Protein AF-E4XGH2-F1 (afdb_monomer_lite)

Sequence (152 aa):
MKLSAYFFACASAKVMFHTRNPVDCHDSCVLNRVCQFWTFDNRPDPETEQKRHECHHQNYDSYESIHEAEFMQCGSFAEEQGAVHRNCRFEFGDNDFGRKFIQTHTPKECMEIYNLCRECSAYEWKEYDTVTGEVNGESVTEHVPGHCLLFI

Organism: Oikopleura dioica (NCBI:txid34765)

Structure (mmCIF, N/CA/C/O backbone):
data_AF-E4XGH2-F1
#
_entry.id   AF-E4XGH2-F1
#
loop_
_atom_site.group_PDB
_atom_site.id
_atom_site.type_symbol
_atom_site.label_atom_id
_atom_site.label_alt_id
_atom_site.label_comp_id
_atom_site.label_asym_id
_atom_site.label_entity_id
_atom_site.label_seq_id
_atom_site.pdbx_PDB_ins_code
_atom_site.Cartn_x
_atom_site.Cartn_y
_atom_site.Cartn_z
_atom_site.occupancy
_atom_site.B_iso_or_equiv
_atom_site.auth_seq_id
_atom_site.auth_comp_id
_atom_site.auth_asym_id
_atom_site.auth_atom_id
_atom_site.pdbx_PDB_model_num
ATOM 1 N N . MET A 1 1 ? 40.765 -9.768 -9.588 1.00 31.89 1 MET A N 1
ATOM 2 C CA . MET A 1 1 ? 39.322 -9.998 -9.813 1.00 31.89 1 MET A CA 1
ATOM 3 C C . MET A 1 1 ? 38.568 -9.024 -8.926 1.00 31.89 1 MET A C 1
ATOM 5 O O . MET A 1 1 ? 38.678 -9.134 -7.715 1.00 31.89 1 MET A O 1
ATOM 9 N N . LYS A 1 2 ? 37.926 -8.004 -9.507 1.00 28.53 2 LYS A N 1
ATOM 10 C CA . LYS A 1 2 ? 37.072 -7.074 -8.758 1.00 28.53 2 LYS A CA 1
ATOM 11 C C . LYS A 1 2 ? 35.728 -7.772 -8.560 1.00 28.53 2 LYS A C 1
ATOM 13 O O . LYS A 1 2 ? 35.045 -8.026 -9.547 1.00 28.53 2 LYS A O 1
ATOM 18 N N . LEU A 1 3 ? 35.392 -8.138 -7.324 1.00 32.53 3 LEU A N 1
ATOM 19 C CA . LEU A 1 3 ? 34.016 -8.486 -6.983 1.00 32.53 3 LEU A CA 1
ATOM 20 C C . LEU A 1 3 ? 33.201 -7.196 -7.102 1.00 32.53 3 LEU A C 1
ATOM 22 O O . LEU A 1 3 ? 33.270 -6.339 -6.225 1.00 32.53 3 LEU A O 1
ATOM 26 N N . SER A 1 4 ? 32.477 -7.036 -8.209 1.00 31.64 4 SER A N 1
ATOM 27 C CA . SER A 1 4 ? 31.348 -6.112 -8.245 1.00 31.64 4 SER A CA 1
ATOM 28 C C . SER A 1 4 ? 30.321 -6.646 -7.259 1.00 31.64 4 SER A C 1
ATOM 30 O O . SER A 1 4 ? 29.606 -7.602 -7.557 1.00 31.64 4 SER A O 1
ATOM 32 N N . ALA A 1 5 ? 30.287 -6.057 -6.067 1.00 36.97 5 ALA A N 1
ATOM 33 C CA . ALA A 1 5 ? 29.096 -6.083 -5.248 1.00 36.97 5 ALA A CA 1
ATOM 34 C C . ALA A 1 5 ? 28.016 -5.381 -6.075 1.00 36.97 5 ALA A C 1
ATOM 36 O O . ALA A 1 5 ? 28.022 -4.159 -6.212 1.00 36.97 5 ALA A O 1
ATOM 37 N N . TYR A 1 6 ? 27.151 -6.169 -6.713 1.00 35.56 6 TYR A N 1
ATOM 38 C CA . TYR A 1 6 ? 25.850 -5.678 -7.123 1.00 35.56 6 TYR A CA 1
ATOM 39 C C . TYR A 1 6 ? 25.169 -5.251 -5.828 1.00 35.56 6 TYR A C 1
ATOM 41 O O . TYR A 1 6 ? 24.659 -6.086 -5.083 1.00 35.56 6 TYR A O 1
ATOM 49 N N . PHE A 1 7 ? 25.254 -3.960 -5.516 1.00 33.44 7 PHE A N 1
ATOM 50 C CA . PHE A 1 7 ? 24.318 -3.334 -4.607 1.00 33.44 7 PHE A CA 1
ATOM 51 C C . PHE A 1 7 ? 22.957 -3.526 -5.267 1.00 33.44 7 PHE A C 1
ATOM 53 O O . PHE A 1 7 ? 22.590 -2.795 -6.184 1.00 33.44 7 PHE A O 1
ATOM 60 N N . PHE A 1 8 ? 22.251 -4.583 -4.866 1.00 36.16 8 PHE A N 1
ATOM 61 C CA . PHE A 1 8 ? 20.806 -4.579 -4.953 1.00 36.16 8 PHE A CA 1
ATOM 62 C C . PHE A 1 8 ? 20.402 -3.338 -4.174 1.00 36.16 8 PHE A C 1
ATOM 64 O O . PHE A 1 8 ? 20.577 -3.295 -2.957 1.00 36.16 8 PHE A O 1
ATOM 71 N N . ALA A 1 9 ? 19.997 -2.291 -4.892 1.00 39.50 9 ALA A N 1
ATOM 72 C CA . ALA A 1 9 ? 19.289 -1.192 -4.275 1.00 39.50 9 ALA A CA 1
ATOM 73 C C . ALA A 1 9 ? 18.192 -1.836 -3.422 1.00 39.50 9 ALA A C 1
ATOM 75 O O . ALA A 1 9 ? 17.445 -2.697 -3.901 1.00 39.50 9 ALA A O 1
ATOM 76 N N . CYS A 1 10 ? 18.225 -1.554 -2.122 1.00 45.53 10 CYS A N 1
ATOM 77 C CA . CYS A 1 10 ? 17.225 -2.040 -1.196 1.00 45.53 10 CYS A CA 1
ATOM 78 C C . CYS A 1 10 ? 15.914 -1.389 -1.618 1.00 45.53 10 CYS A C 1
ATOM 80 O O . CYS A 1 10 ? 15.648 -0.256 -1.227 1.00 45.53 10 CYS A O 1
ATOM 82 N N . ALA A 1 11 ? 15.134 -2.079 -2.449 1.00 50.59 11 ALA A N 1
ATOM 83 C CA . ALA A 1 11 ? 13.793 -1.654 -2.793 1.00 50.59 11 ALA A CA 1
ATOM 84 C C . ALA A 1 11 ? 13.047 -1.398 -1.480 1.00 50.59 11 ALA A C 1
ATOM 86 O O . ALA A 1 11 ? 12.783 -2.327 -0.710 1.00 50.59 11 ALA A O 1
ATOM 87 N N . SER A 1 12 ? 12.790 -0.127 -1.178 1.00 53.47 12 SER A N 1
ATOM 88 C CA . SER A 1 12 ? 12.136 0.233 0.070 1.00 53.47 12 SER A CA 1
ATOM 89 C C . SER A 1 12 ? 10.673 -0.170 -0.035 1.00 53.47 12 SER A C 1
ATOM 91 O O . SER A 1 12 ? 9.919 0.347 -0.862 1.00 53.47 12 SER A O 1
ATOM 93 N N . ALA A 1 13 ? 10.265 -1.102 0.825 1.00 57.50 13 ALA A N 1
ATOM 94 C CA . ALA A 1 13 ? 8.878 -1.535 0.951 1.00 57.50 13 ALA A CA 1
ATOM 95 C C . ALA A 1 13 ? 7.968 -0.471 1.575 1.00 57.50 13 ALA A C 1
ATOM 97 O O . ALA A 1 13 ? 6.785 -0.743 1.778 1.00 57.50 13 ALA A O 1
ATOM 98 N N . LYS A 1 14 ? 8.515 0.707 1.917 1.00 75.44 14 LYS A N 1
ATOM 99 C CA . LYS A 1 14 ? 7.819 1.780 2.625 1.00 75.44 14 LYS A CA 1
ATOM 100 C C . LYS A 1 14 ? 6.844 2.505 1.711 1.00 75.44 14 LYS A C 1
ATOM 102 O O . LYS A 1 14 ? 7.076 3.649 1.335 1.00 75.44 14 LYS A O 1
ATOM 107 N N . VAL A 1 15 ? 5.748 1.852 1.345 1.00 86.56 15 VAL A N 1
AT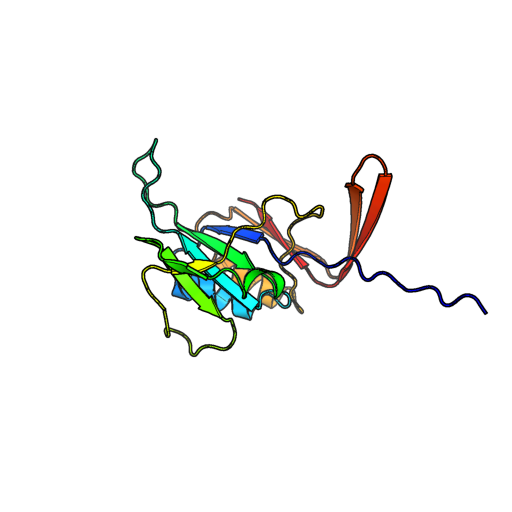OM 108 C CA . VAL A 1 15 ? 4.638 2.462 0.606 1.00 86.56 15 VAL A CA 1
ATOM 109 C C . VAL A 1 15 ? 3.503 2.834 1.556 1.00 86.56 15 VAL A C 1
ATOM 111 O O . VAL A 1 15 ? 3.272 2.152 2.553 1.00 86.56 15 VAL A O 1
ATOM 114 N N . MET A 1 16 ? 2.798 3.917 1.234 1.00 90.31 16 MET A N 1
ATOM 115 C CA . MET A 1 16 ? 1.558 4.302 1.896 1.00 90.31 16 MET A CA 1
ATOM 116 C C . MET A 1 16 ? 0.481 4.543 0.840 1.00 90.31 16 MET A C 1
ATOM 118 O O . MET A 1 16 ? 0.750 5.192 -0.172 1.00 90.31 16 MET A O 1
ATOM 122 N N . PHE A 1 17 ? -0.709 3.993 1.066 1.00 91.75 17 PHE A N 1
ATOM 123 C CA . PHE A 1 17 ? -1.918 4.236 0.274 1.00 91.75 17 PHE A CA 1
ATOM 124 C C . PHE A 1 17 ? -3.161 3.981 1.132 1.00 91.75 17 PHE A C 1
ATOM 126 O O . PHE A 1 17 ? -3.065 3.414 2.217 1.00 91.75 17 PHE A O 1
ATOM 133 N N . HIS A 1 18 ? -4.343 4.380 0.667 1.00 94.56 18 HIS A N 1
ATOM 134 C CA . HIS A 1 18 ? -5.566 4.246 1.459 1.00 94.56 18 HIS A CA 1
ATOM 135 C C . HIS A 1 18 ? -6.273 2.912 1.202 1.00 94.56 18 HIS A C 1
ATOM 137 O O . HIS A 1 18 ? -6.554 2.569 0.056 1.00 94.56 18 HIS A O 1
ATOM 143 N N . THR A 1 19 ? -6.628 2.180 2.259 1.00 96.00 19 THR A N 1
ATOM 144 C CA . THR A 1 19 ? -7.416 0.930 2.191 1.00 96.00 19 THR A CA 1
ATOM 145 C C . THR A 1 19 ? -8.712 1.067 2.980 1.00 96.00 19 THR A C 1
ATOM 147 O O . THR A 1 19 ? -8.858 1.945 3.828 1.00 96.00 19 THR A O 1
ATOM 150 N N . ARG A 1 20 ? -9.713 0.220 2.721 1.00 94.81 20 ARG A N 1
ATOM 151 C CA . ARG A 1 20 ? -11.022 0.382 3.384 1.00 94.81 20 ARG A CA 1
ATOM 152 C C . ARG A 1 20 ? -10.966 0.037 4.873 1.00 94.81 20 ARG A C 1
ATOM 154 O O . ARG A 1 20 ? -11.725 0.603 5.659 1.00 94.81 20 ARG A O 1
ATOM 161 N N . ASN A 1 21 ? -10.121 -0.915 5.254 1.00 95.25 21 ASN A N 1
ATOM 162 C CA . ASN A 1 21 ? -10.094 -1.520 6.583 1.00 95.25 21 ASN A CA 1
ATOM 163 C C . ASN A 1 21 ? -8.728 -2.225 6.816 1.00 95.25 21 ASN A C 1
ATOM 165 O O . ASN A 1 21 ? -7.978 -2.412 5.856 1.00 95.25 21 ASN A O 1
ATOM 169 N N . PRO A 1 22 ? -8.390 -2.651 8.050 1.00 95.50 22 PRO A N 1
ATOM 170 C CA . PRO A 1 22 ? -7.102 -3.297 8.334 1.00 95.50 22 PRO A CA 1
ATOM 171 C C . PRO A 1 22 ? -6.909 -4.662 7.651 1.00 95.50 22 PRO A C 1
ATOM 173 O O . PRO A 1 22 ? -5.772 -5.056 7.426 1.00 95.50 22 PRO A O 1
ATOM 176 N N . VAL A 1 23 ? -7.983 -5.382 7.309 1.00 95.62 23 VAL A N 1
ATOM 177 C CA . VAL A 1 23 ? -7.887 -6.659 6.578 1.00 95.62 23 VAL A CA 1
ATOM 178 C C . VAL A 1 23 ? -7.415 -6.408 5.149 1.00 95.62 23 VAL A C 1
ATOM 180 O O . VAL A 1 23 ? -6.483 -7.054 4.697 1.00 95.62 23 VAL A O 1
ATOM 183 N N . ASP A 1 24 ? -7.966 -5.398 4.476 1.00 96.19 24 ASP A N 1
ATOM 184 C CA . ASP A 1 24 ? -7.502 -4.985 3.146 1.00 96.19 24 ASP A CA 1
ATOM 185 C C . ASP A 1 24 ? -6.033 -4.514 3.174 1.00 96.19 24 ASP A C 1
ATOM 187 O O . ASP A 1 24 ? -5.277 -4.749 2.229 1.00 96.19 24 ASP A O 1
ATOM 191 N N . CYS A 1 25 ? -5.611 -3.870 4.269 1.00 95.69 25 CYS A N 1
ATOM 192 C CA . CYS A 1 25 ? -4.215 -3.481 4.469 1.00 95.69 25 CYS A CA 1
ATOM 193 C C . CYS A 1 25 ? -3.299 -4.706 4.627 1.00 95.69 25 CYS A C 1
ATOM 195 O O . CYS A 1 25 ? -2.276 -4.807 3.956 1.00 95.69 25 CYS A O 1
ATOM 197 N N . HIS A 1 26 ? -3.705 -5.688 5.431 1.00 95.62 26 HIS A N 1
ATOM 198 C CA . HIS A 1 26 ? -3.007 -6.968 5.533 1.00 95.62 26 HIS A CA 1
ATOM 199 C C . HIS A 1 26 ? -2.916 -7.685 4.174 1.00 95.62 26 HIS A C 1
ATOM 201 O O . HIS A 1 26 ? -1.831 -8.068 3.743 1.00 95.62 26 HIS A O 1
ATOM 207 N N . ASP A 1 27 ? -4.038 -7.833 3.470 1.00 95.75 27 ASP A N 1
ATOM 208 C CA . ASP A 1 27 ? -4.108 -8.605 2.225 1.00 95.75 27 ASP A CA 1
ATOM 209 C C . ASP A 1 27 ? -3.245 -7.981 1.123 1.00 95.75 27 ASP A C 1
ATOM 211 O O . ASP A 1 27 ? -2.582 -8.682 0.359 1.00 95.75 27 ASP A O 1
ATOM 215 N N . SER A 1 28 ? -3.186 -6.652 1.073 1.00 95.12 28 SER A N 1
ATOM 216 C CA . SER A 1 28 ? -2.302 -5.951 0.143 1.00 95.12 28 SER A CA 1
ATOM 217 C C . SER A 1 28 ? -0.819 -6.066 0.525 1.00 95.12 28 SER A C 1
ATOM 219 O O . SER A 1 28 ? 0.025 -6.126 -0.372 1.00 95.12 28 SER A O 1
ATOM 221 N N . CYS A 1 29 ? -0.484 -6.177 1.816 1.00 94.00 29 CYS A N 1
ATOM 222 C CA . CYS A 1 29 ? 0.871 -6.496 2.274 1.00 94.00 29 CYS A CA 1
ATOM 223 C C . CYS A 1 29 ? 1.286 -7.917 1.861 1.00 94.00 29 CYS A C 1
ATOM 225 O O . CYS A 1 29 ? 2.392 -8.092 1.362 1.00 94.00 29 CYS A O 1
ATOM 227 N N . VAL A 1 30 ? 0.395 -8.911 1.962 1.00 94.19 30 VAL A N 1
ATOM 228 C CA . VAL A 1 30 ? 0.663 -10.293 1.505 1.00 94.19 30 VAL A CA 1
ATOM 229 C C . VAL A 1 30 ? 1.000 -10.348 0.009 1.00 94.19 30 VAL A C 1
ATOM 231 O O . VAL A 1 30 ? 1.851 -11.131 -0.411 1.00 94.19 30 VAL A O 1
ATOM 234 N N . LEU A 1 31 ? 0.359 -9.501 -0.800 1.00 94.44 31 LEU A N 1
ATOM 235 C CA . LEU A 1 31 ? 0.620 -9.399 -2.239 1.00 94.44 31 LEU A CA 1
ATOM 236 C C . LEU A 1 31 ? 1.896 -8.601 -2.569 1.00 94.44 31 LEU A C 1
ATOM 238 O O . LEU A 1 31 ? 2.449 -8.742 -3.660 1.00 94.44 31 LEU A O 1
ATOM 242 N N . ASN A 1 32 ? 2.380 -7.768 -1.646 1.00 92.38 32 ASN A N 1
ATOM 243 C CA . ASN A 1 32 ? 3.593 -6.978 -1.813 1.00 92.38 32 ASN A CA 1
ATOM 244 C C . ASN A 1 32 ? 4.827 -7.761 -1.339 1.00 92.38 32 ASN A C 1
ATOM 246 O O . ASN A 1 32 ? 5.091 -7.867 -0.146 1.00 92.38 32 ASN A O 1
ATOM 250 N N . ARG A 1 33 ? 5.659 -8.228 -2.270 1.00 89.25 33 ARG A N 1
ATOM 251 C CA . ARG A 1 33 ? 6.808 -9.117 -1.996 1.00 89.25 33 ARG A CA 1
ATOM 252 C C . ARG A 1 33 ? 7.850 -8.571 -1.026 1.00 89.25 33 ARG A C 1
ATOM 254 O O . ARG A 1 33 ? 8.632 -9.343 -0.476 1.00 89.25 33 ARG A O 1
ATOM 261 N N . VAL A 1 34 ? 7.922 -7.253 -0.894 1.00 86.44 34 VAL A N 1
ATOM 262 C CA . VAL A 1 34 ? 8.877 -6.583 -0.007 1.00 86.44 34 VAL A CA 1
ATOM 263 C C . VAL A 1 34 ? 8.249 -6.190 1.331 1.00 86.44 34 VAL A C 1
ATOM 265 O O . VAL A 1 34 ? 8.973 -5.803 2.246 1.00 86.44 34 VAL A O 1
ATOM 268 N N . CYS A 1 35 ? 6.925 -6.312 1.471 1.00 89.75 35 CYS A N 1
ATOM 269 C CA . CYS A 1 35 ? 6.239 -6.063 2.731 1.00 89.75 35 CYS A CA 1
ATOM 270 C C . CYS A 1 35 ? 6.500 -7.202 3.713 1.00 89.75 35 CYS A C 1
ATOM 272 O O . CYS A 1 35 ? 6.338 -8.377 3.392 1.00 89.75 35 CYS A O 1
ATOM 274 N N . GLN A 1 36 ? 6.884 -6.838 4.929 1.00 90.12 36 GLN A N 1
ATOM 275 C CA . GLN A 1 36 ? 6.979 -7.760 6.056 1.00 90.12 36 GLN A CA 1
ATOM 276 C C . GLN A 1 36 ? 6.043 -7.352 7.187 1.00 90.12 36 GLN A C 1
ATOM 278 O O . GL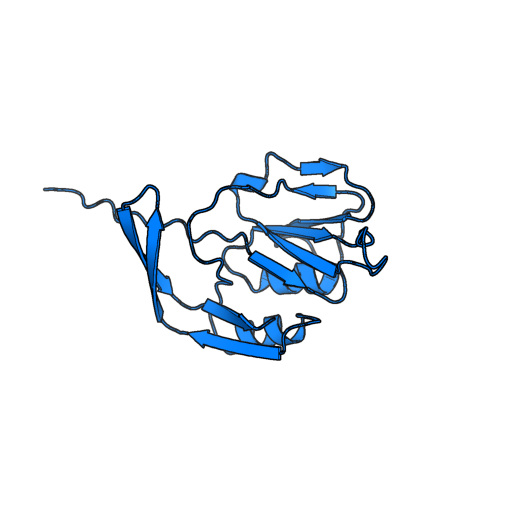N A 1 36 ? 5.468 -8.205 7.864 1.00 90.12 36 GLN A O 1
ATOM 283 N N . PHE A 1 37 ? 5.854 -6.049 7.354 1.00 91.25 37 PHE A N 1
ATOM 284 C CA . PHE A 1 37 ? 5.011 -5.477 8.384 1.00 91.25 37 PHE A CA 1
ATOM 285 C C . PHE A 1 37 ? 4.059 -4.463 7.779 1.00 91.25 37 PHE A C 1
ATOM 287 O O . PHE A 1 37 ? 4.359 -3.843 6.756 1.00 91.25 37 PHE A O 1
ATOM 294 N N . TRP A 1 38 ? 2.910 -4.299 8.417 1.00 93.25 38 TRP A N 1
ATOM 295 C CA . TRP A 1 38 ? 1.919 -3.328 7.998 1.00 93.25 38 TRP A CA 1
ATOM 296 C C . TRP A 1 38 ? 1.353 -2.574 9.196 1.00 93.25 38 TRP A C 1
ATOM 298 O O . TRP A 1 38 ? 1.284 -3.089 10.314 1.00 93.25 38 TRP A O 1
ATOM 308 N N . THR A 1 39 ? 0.942 -1.333 8.951 1.00 94.19 39 THR A N 1
ATOM 309 C CA . THR A 1 39 ? 0.219 -0.491 9.906 1.00 94.19 39 THR A CA 1
ATOM 310 C C . THR A 1 39 ? -0.974 0.153 9.205 1.00 94.19 39 THR A C 1
ATOM 312 O O . THR A 1 39 ? -0.811 0.817 8.187 1.00 94.19 39 THR A O 1
ATOM 315 N N . PHE A 1 40 ? -2.166 -0.005 9.769 1.00 95.62 40 PHE A N 1
ATOM 316 C CA . PHE A 1 40 ? -3.383 0.691 9.377 1.00 95.62 40 PHE A CA 1
ATOM 317 C C . PHE A 1 40 ? -3.660 1.852 10.344 1.00 95.62 40 PHE A C 1
ATOM 319 O O . PHE A 1 40 ? -3.942 1.620 11.523 1.00 95.62 40 PHE A O 1
ATOM 326 N N . ASP A 1 41 ? -3.584 3.092 9.856 1.00 94.81 41 ASP A N 1
ATOM 327 C CA . ASP A 1 41 ? -3.893 4.314 10.607 1.00 94.81 41 ASP A CA 1
ATOM 328 C C . ASP A 1 41 ? -5.338 4.753 10.339 1.00 94.81 41 ASP A C 1
ATOM 330 O O . ASP A 1 41 ? -5.698 5.233 9.259 1.00 94.81 41 ASP A O 1
ATOM 334 N N . ASN A 1 42 ? -6.176 4.604 11.365 1.00 94.88 42 ASN A N 1
ATOM 335 C CA . ASN A 1 42 ? -7.571 5.024 11.354 1.00 94.88 42 ASN A CA 1
ATOM 336 C C . ASN A 1 42 ? -7.834 6.183 12.328 1.00 94.88 42 ASN A C 1
ATOM 338 O O . ASN A 1 42 ? -8.953 6.354 12.846 1.00 94.88 42 ASN A O 1
ATOM 342 N N . ARG A 1 43 ? -6.805 6.980 12.627 1.00 94.44 43 ARG A N 1
ATOM 343 C CA . ARG A 1 43 ? -6.979 8.245 13.341 1.00 94.44 43 ARG A CA 1
ATOM 344 C C . ARG A 1 43 ? -7.829 9.201 12.497 1.00 94.44 43 ARG A C 1
ATOM 346 O O . ARG A 1 43 ? -7.817 9.123 11.266 1.00 94.44 43 ARG A O 1
ATOM 353 N N . PRO A 1 44 ? -8.621 10.072 13.142 1.00 92.88 44 PRO A N 1
ATOM 354 C CA . PRO A 1 44 ? -9.222 11.194 12.444 1.00 92.88 44 PRO A CA 1
ATOM 355 C C . PRO A 1 44 ? -8.118 12.154 11.993 1.00 92.88 44 PRO A C 1
ATOM 357 O O . PRO A 1 44 ? -7.160 12.418 12.721 1.00 92.88 44 PRO A O 1
ATOM 360 N N . ASP A 1 45 ? -8.258 12.666 10.785 1.00 88.62 45 ASP A N 1
ATOM 361 C CA . ASP A 1 45 ? -7.458 13.761 10.287 1.00 88.62 45 ASP A CA 1
ATOM 362 C C . ASP A 1 45 ? -7.791 15.047 11.071 1.00 88.62 45 ASP A C 1
ATOM 364 O O . ASP A 1 45 ? -8.971 15.346 11.271 1.00 88.62 45 ASP A O 1
ATOM 368 N N . PRO A 1 46 ? -6.788 15.794 11.565 1.00 88.19 46 PRO A N 1
ATOM 369 C CA . PRO A 1 46 ? -7.023 16.943 12.434 1.00 88.19 46 PRO A CA 1
ATOM 370 C C . PRO A 1 46 ? -7.693 18.127 11.726 1.00 88.19 46 PRO A C 1
ATOM 372 O O . PRO A 1 46 ? -8.237 18.991 12.410 1.00 88.19 46 PRO A O 1
ATOM 375 N N . GLU A 1 47 ? -7.647 18.193 10.394 1.00 90.38 47 GLU A N 1
ATOM 376 C CA . GLU A 1 47 ? -8.218 19.301 9.623 1.00 90.38 47 GLU A CA 1
ATOM 377 C C . GLU A 1 47 ? -9.628 18.981 9.128 1.00 90.38 47 GLU A C 1
ATOM 379 O O . GLU A 1 47 ? -10.506 19.844 9.134 1.00 90.38 47 GLU A O 1
ATOM 384 N N . THR A 1 48 ? -9.853 17.740 8.697 1.00 91.19 48 THR A N 1
ATOM 385 C CA . THR A 1 48 ? -11.116 17.326 8.065 1.00 91.19 48 THR A CA 1
ATOM 386 C C . THR A 1 48 ? -12.021 16.495 8.971 1.00 91.19 48 THR A C 1
ATOM 388 O O . THR A 1 48 ? -13.166 16.234 8.601 1.00 91.19 48 THR A O 1
ATOM 391 N N . GLU A 1 49 ? -11.512 16.034 10.118 1.00 88.94 49 GLU A N 1
ATOM 392 C CA . GLU A 1 49 ? -12.122 15.036 11.014 1.00 88.94 49 GLU A CA 1
ATOM 393 C C . GLU A 1 49 ? -12.417 13.675 10.350 1.00 88.94 49 GLU A C 1
ATOM 395 O O . GLU A 1 49 ? -12.915 12.746 10.996 1.00 88.94 49 GLU A O 1
ATOM 400 N N . GLN A 1 50 ? -12.083 13.511 9.066 1.00 89.88 50 GLN A N 1
ATOM 401 C CA . GLN A 1 50 ? -12.287 12.268 8.339 1.00 89.88 50 GLN A CA 1
ATOM 402 C C . GLN A 1 50 ? -11.277 11.219 8.780 1.00 89.88 50 GLN A C 1
ATOM 404 O O . GLN A 1 50 ? -10.144 11.512 9.147 1.00 89.88 50 GLN A O 1
ATOM 409 N N . LYS A 1 51 ? -11.687 9.955 8.740 1.00 91.94 51 LYS A N 1
ATOM 410 C CA . LYS A 1 51 ? -10.782 8.839 8.999 1.00 91.94 51 LYS A CA 1
ATOM 411 C C . LYS A 1 51 ? -9.721 8.757 7.902 1.00 91.94 51 LYS A C 1
ATOM 413 O O . LYS A 1 51 ? -10.065 8.822 6.725 1.00 91.94 51 LYS A O 1
ATOM 418 N N . ARG A 1 52 ? -8.459 8.601 8.307 1.00 91.81 52 ARG A N 1
ATOM 419 C CA . ARG A 1 52 ? -7.297 8.581 7.405 1.00 91.81 52 ARG A CA 1
ATOM 420 C C . ARG A 1 52 ? -7.244 7.361 6.498 1.00 91.81 52 ARG A C 1
ATOM 422 O O . ARG A 1 52 ? -6.911 7.493 5.330 1.00 91.81 52 ARG A O 1
ATOM 429 N N . HIS A 1 53 ? -7.616 6.186 7.011 1.00 94.50 53 HIS A N 1
ATOM 430 C CA . HIS A 1 53 ? -7.619 4.941 6.235 1.00 94.50 53 HIS A CA 1
ATOM 431 C C . HIS A 1 53 ? -6.253 4.590 5.609 1.00 94.50 53 HIS A C 1
ATOM 433 O O . HIS A 1 53 ? -6.192 3.853 4.623 1.00 94.50 53 HIS A O 1
ATOM 439 N N . GLU A 1 54 ? -5.151 5.097 6.164 1.00 94.25 54 GLU A N 1
ATOM 440 C CA . GLU A 1 54 ? -3.815 4.895 5.601 1.00 94.25 54 GLU A CA 1
ATOM 441 C C . GLU A 1 54 ? -3.325 3.481 5.911 1.00 94.25 54 GLU A C 1
ATOM 443 O O . GLU A 1 54 ? -3.335 3.039 7.058 1.00 94.25 54 GLU A O 1
ATOM 448 N N . CYS A 1 55 ? -2.865 2.777 4.886 1.00 93.94 55 CYS A N 1
ATOM 449 C CA . CYS A 1 55 ? -2.144 1.523 4.991 1.00 93.94 55 CYS A CA 1
ATOM 450 C C . CYS A 1 55 ? -0.676 1.772 4.676 1.00 93.94 55 CYS A C 1
ATOM 452 O O . CYS A 1 55 ? -0.333 2.219 3.582 1.00 93.94 55 CYS A O 1
ATOM 454 N N . HIS A 1 56 ? 0.182 1.470 5.639 1.00 92.50 56 HIS A N 1
ATOM 455 C CA . HIS A 1 56 ? 1.625 1.610 5.542 1.00 92.50 56 HIS A CA 1
ATOM 456 C C . HIS A 1 56 ? 2.237 0.219 5.463 1.00 92.50 56 HIS A C 1
ATOM 458 O O . HIS A 1 56 ? 2.080 -0.562 6.397 1.00 92.50 56 HIS A O 1
ATOM 464 N N . HIS A 1 57 ? 2.936 -0.091 4.376 1.00 91.38 57 HIS A N 1
ATOM 465 C CA . HIS A 1 57 ? 3.767 -1.292 4.269 1.00 91.38 57 HIS A CA 1
ATOM 466 C C . HIS A 1 57 ? 5.188 -0.972 4.719 1.00 91.38 57 HIS A C 1
ATOM 468 O O . HIS A 1 57 ? 5.686 0.124 4.473 1.00 91.38 57 HIS A O 1
ATOM 474 N N . GLN A 1 58 ? 5.846 -1.921 5.372 1.00 87.50 58 GLN A N 1
ATOM 475 C CA . GLN A 1 58 ? 7.172 -1.765 5.966 1.00 87.50 58 GLN A CA 1
ATOM 476 C C . GLN A 1 58 ? 8.013 -3.030 5.736 1.00 87.50 58 GLN A C 1
ATOM 478 O O . GLN A 1 58 ? 7.482 -4.136 5.607 1.00 87.50 58 GLN A O 1
ATOM 483 N N . ASN A 1 59 ? 9.335 -2.861 5.676 1.00 81.62 59 ASN A N 1
ATOM 484 C CA . ASN A 1 59 ? 10.315 -3.942 5.545 1.00 81.62 59 ASN A CA 1
ATOM 485 C C . ASN A 1 59 ? 10.912 -4.328 6.916 1.00 81.62 59 ASN A C 1
ATOM 487 O O . ASN A 1 59 ? 10.504 -3.810 7.955 1.00 81.62 59 ASN A O 1
ATOM 491 N N . TYR A 1 60 ? 11.903 -5.225 6.903 1.00 74.31 60 TYR A N 1
ATOM 492 C CA . TYR A 1 60 ? 12.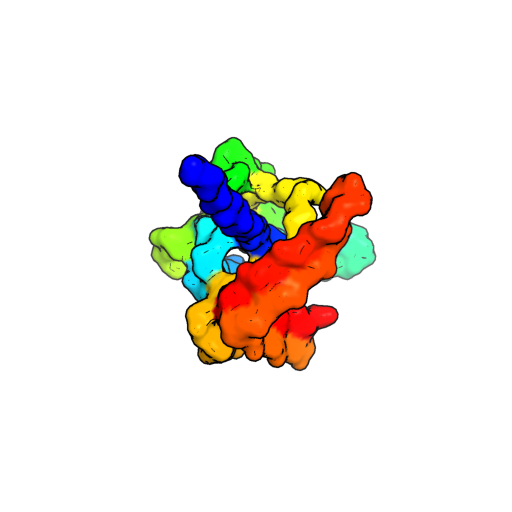547 -5.787 8.098 1.00 74.31 60 TYR A CA 1
ATOM 493 C C . TYR A 1 60 ? 13.052 -4.746 9.098 1.00 74.31 60 TYR A C 1
ATOM 495 O O . TYR A 1 60 ? 12.952 -4.954 10.306 1.00 74.31 60 TYR A O 1
ATOM 503 N N . ASP A 1 61 ? 13.558 -3.618 8.599 1.00 71.56 61 ASP A N 1
ATOM 504 C CA . ASP A 1 61 ? 14.184 -2.579 9.421 1.00 71.56 61 ASP A CA 1
ATOM 505 C C . ASP A 1 61 ? 13.201 -1.946 10.421 1.00 71.56 61 ASP A C 1
ATOM 507 O O . ASP A 1 61 ? 13.616 -1.317 11.390 1.00 71.56 61 ASP A O 1
ATOM 511 N N . SER A 1 62 ? 11.895 -2.138 10.217 1.00 70.25 62 SER A N 1
ATOM 512 C CA . SER A 1 62 ? 10.841 -1.661 11.110 1.00 70.25 62 SER A CA 1
ATOM 513 C C . SER A 1 62 ? 10.529 -2.605 12.282 1.00 70.25 62 SER A C 1
ATOM 515 O O . SER A 1 62 ? 9.780 -2.210 13.168 1.00 70.25 62 SER A O 1
ATOM 517 N N . TYR A 1 63 ? 11.063 -3.834 12.337 1.00 66.94 63 TYR A N 1
ATOM 518 C CA . TYR A 1 63 ? 10.694 -4.807 13.384 1.00 66.94 63 TYR A CA 1
ATOM 519 C C . TYR A 1 63 ? 11.028 -4.334 14.808 1.00 66.94 63 TYR A C 1
ATOM 521 O O . TYR A 1 63 ? 10.251 -4.553 15.737 1.00 66.94 63 TYR A O 1
ATOM 529 N N . GLU A 1 64 ? 12.176 -3.678 14.996 1.00 69.69 64 GLU A N 1
ATOM 530 C CA . GLU A 1 64 ? 12.653 -3.268 16.326 1.00 69.69 64 GLU A CA 1
ATOM 531 C C . GLU A 1 64 ? 11.884 -2.070 16.913 1.00 69.69 64 GLU A C 1
ATOM 533 O O . GLU A 1 64 ? 12.140 -1.664 18.046 1.00 69.69 64 GLU A O 1
ATOM 538 N N . SER A 1 65 ? 10.918 -1.520 16.174 1.00 79.38 65 SER A N 1
ATOM 539 C CA . SER A 1 65 ? 10.280 -0.241 16.478 1.00 79.38 65 SER A CA 1
ATOM 540 C C . SER A 1 65 ? 8.752 -0.316 16.533 1.00 79.38 65 SER A C 1
ATOM 542 O O . SER A 1 65 ? 8.038 0.592 16.103 1.00 79.38 65 SER A O 1
ATOM 544 N N . ILE A 1 66 ? 8.214 -1.405 17.090 1.00 87.06 66 ILE A N 1
ATOM 545 C CA . ILE A 1 66 ? 6.787 -1.465 17.416 1.00 87.06 66 ILE A CA 1
ATOM 546 C C . ILE A 1 66 ? 6.463 -0.535 18.597 1.00 87.06 66 ILE A C 1
ATOM 548 O O . ILE A 1 66 ? 7.109 -0.560 19.646 1.00 87.06 66 ILE A O 1
ATOM 552 N N . HIS A 1 67 ? 5.430 0.284 18.432 1.00 90.19 67 HIS A N 1
ATOM 553 C CA . HIS A 1 67 ? 4.972 1.260 19.413 1.00 90.19 67 HIS A CA 1
ATOM 554 C C . HIS A 1 67 ? 3.482 1.095 19.695 1.00 90.19 67 HIS A C 1
ATOM 556 O O . HIS A 1 67 ? 2.706 0.773 18.795 1.00 90.19 67 HIS A O 1
ATOM 562 N N . GLU A 1 68 ? 3.073 1.408 20.924 1.00 91.88 68 GLU A N 1
ATOM 563 C CA . GLU A 1 68 ? 1.662 1.586 21.259 1.00 91.88 68 GLU A CA 1
ATOM 564 C C . GLU A 1 68 ? 1.125 2.866 20.595 1.00 91.88 68 GLU A C 1
ATOM 566 O O . GLU A 1 68 ? 1.748 3.930 20.664 1.00 91.88 68 GLU A O 1
ATOM 571 N N . ALA A 1 69 ? -0.011 2.762 19.906 1.00 90.88 69 ALA A N 1
ATOM 572 C CA . ALA A 1 69 ? -0.610 3.870 19.166 1.00 90.88 69 ALA A CA 1
ATOM 573 C C . ALA A 1 69 ? -2.126 3.703 19.028 1.00 90.88 69 ALA A C 1
ATOM 575 O O . ALA A 1 69 ? -2.599 2.838 18.294 1.00 90.88 69 ALA A O 1
ATOM 576 N N . GLU A 1 70 ? -2.900 4.555 19.700 1.00 92.62 70 GLU A N 1
ATOM 577 C CA . GLU A 1 70 ? -4.362 4.525 19.614 1.00 92.62 70 GLU A CA 1
ATOM 578 C C . GLU A 1 70 ? -4.872 4.738 18.182 1.00 92.62 70 GLU A C 1
ATOM 580 O O . GLU A 1 70 ? -4.308 5.505 17.398 1.00 92.62 70 GLU A O 1
ATOM 585 N N . PHE A 1 71 ? -5.987 4.070 17.863 1.00 91.81 71 PHE A N 1
ATOM 586 C CA . PHE A 1 71 ? -6.636 4.074 16.542 1.00 91.81 71 PHE A CA 1
ATOM 587 C C . PHE A 1 71 ? -5.790 3.502 15.400 1.00 91.81 71 PHE A C 1
ATOM 589 O O . PHE A 1 71 ? -6.184 3.620 14.237 1.00 91.81 71 PHE A O 1
ATOM 596 N N . MET A 1 72 ? -4.673 2.857 15.726 1.00 94.94 72 MET A N 1
ATOM 597 C CA . MET A 1 72 ? -3.863 2.119 14.772 1.00 94.94 72 MET A CA 1
ATOM 598 C C . MET A 1 72 ? -3.946 0.622 15.017 1.00 94.94 72 MET A C 1
ATOM 600 O O . MET A 1 72 ? -4.224 0.147 16.124 1.00 94.94 72 MET A O 1
ATOM 604 N N . GLN A 1 73 ? -3.733 -0.124 13.947 1.00 95.50 73 GLN A N 1
ATOM 605 C CA . GLN A 1 73 ? -3.674 -1.574 13.955 1.00 95.50 73 GLN A CA 1
ATOM 606 C C . GLN A 1 73 ? -2.461 -1.996 13.146 1.00 95.50 73 GLN A C 1
ATOM 608 O O . GLN A 1 73 ? -2.166 -1.378 12.129 1.00 95.50 73 GLN A O 1
ATOM 613 N N . CYS A 1 74 ? -1.758 -3.025 13.582 1.00 93.38 74 CYS A N 1
ATOM 614 C CA . CYS A 1 74 ? -0.540 -3.460 12.921 1.00 93.38 74 CYS A CA 1
ATOM 615 C C . CYS A 1 74 ? -0.431 -4.981 12.947 1.00 93.38 74 CYS A C 1
ATOM 617 O O . CYS A 1 74 ? -1.129 -5.656 13.709 1.00 93.38 74 CYS A O 1
ATOM 619 N N . GLY A 1 75 ? 0.446 -5.508 12.105 1.00 92.75 75 GLY A N 1
ATOM 620 C CA . GLY A 1 75 ? 0.711 -6.934 12.031 1.00 92.75 75 GLY A CA 1
ATOM 621 C C . GLY A 1 75 ? 1.853 -7.245 11.081 1.00 92.75 75 GLY A C 1
ATOM 622 O O . GLY A 1 75 ? 2.508 -6.347 10.541 1.00 92.75 75 GLY A O 1
ATOM 623 N N . SER A 1 76 ? 2.083 -8.535 10.869 1.00 91.69 76 SER A N 1
ATOM 624 C CA . SER A 1 76 ? 3.023 -9.017 9.856 1.00 91.69 76 SER A CA 1
ATOM 625 C C . SER A 1 76 ? 2.295 -9.709 8.709 1.00 91.69 76 SER A C 1
ATOM 627 O O . SER A 1 76 ? 1.156 -10.145 8.859 1.00 91.69 76 SER A O 1
ATOM 629 N N . PHE A 1 77 ? 2.963 -9.845 7.565 1.00 89.94 77 PHE A N 1
ATOM 630 C CA . PHE A 1 77 ? 2.438 -10.595 6.415 1.00 89.94 77 PHE A CA 1
ATOM 631 C C . PHE A 1 77 ? 2.233 -12.097 6.699 1.00 89.94 77 PHE A C 1
ATOM 633 O O . PHE A 1 77 ? 1.568 -12.786 5.930 1.00 89.94 77 PHE A O 1
ATOM 640 N N . ALA A 1 78 ? 2.874 -12.626 7.748 1.00 90.00 78 ALA A N 1
ATOM 641 C CA . ALA A 1 78 ? 2.878 -14.050 8.075 1.00 90.00 78 ALA A CA 1
ATOM 642 C C . ALA A 1 78 ? 1.722 -14.460 9.000 1.00 90.00 78 ALA A C 1
ATOM 644 O O . ALA A 1 78 ? 1.572 -15.644 9.306 1.00 90.00 78 ALA A O 1
ATOM 645 N N . GLU A 1 79 ? 0.948 -13.495 9.493 1.00 87.31 79 GLU A N 1
ATOM 646 C CA . GLU A 1 79 ? -0.173 -13.760 10.385 1.00 87.31 79 GLU A CA 1
ATOM 647 C C . GLU A 1 79 ? -1.379 -14.307 9.615 1.00 87.31 79 GLU A C 1
ATOM 649 O O . GLU A 1 79 ? -1.532 -14.106 8.411 1.00 87.31 79 GLU A O 1
ATOM 654 N N . GLU A 1 80 ? -2.248 -15.045 10.309 1.00 84.25 80 GLU A N 1
ATOM 655 C CA . GLU A 1 80 ? -3.510 -15.473 9.711 1.00 84.25 80 GLU A CA 1
ATOM 656 C C . GLU A 1 80 ? -4.381 -14.254 9.393 1.00 84.25 80 GLU A C 1
ATOM 658 O O . GLU A 1 80 ? -4.437 -13.287 10.157 1.00 84.25 80 GLU A O 1
ATOM 663 N N . GLN A 1 81 ? -5.117 -14.315 8.283 1.00 73.62 81 GLN A N 1
ATOM 664 C CA . GLN A 1 81 ? -6.011 -13.234 7.887 1.00 73.62 81 GLN A CA 1
ATOM 665 C C . GLN A 1 81 ? -7.008 -12.920 9.017 1.00 73.62 81 GLN A C 1
ATOM 667 O O . GLN A 1 81 ? -7.763 -13.782 9.469 1.00 73.62 81 GLN A O 1
ATOM 672 N N . GLY A 1 82 ? -7.016 -11.668 9.478 1.00 68.75 82 GLY A N 1
ATOM 673 C CA . GLY A 1 82 ? -7.874 -11.220 10.578 1.00 68.75 82 GLY A CA 1
ATOM 674 C C . GLY A 1 82 ? -7.257 -11.336 11.977 1.00 68.75 82 GLY A C 1
ATOM 675 O O . GLY A 1 82 ? -7.859 -10.835 12.932 1.00 68.75 82 GLY A O 1
ATOM 676 N N . ALA A 1 83 ? -6.053 -11.899 12.117 1.00 74.75 83 ALA A N 1
ATOM 677 C CA . ALA A 1 83 ? -5.228 -11.714 13.305 1.00 74.75 83 ALA A CA 1
ATOM 678 C C . ALA A 1 83 ? -4.718 -10.266 13.316 1.00 74.75 83 ALA A C 1
ATOM 680 O O . ALA A 1 83 ? -3.690 -9.935 12.741 1.00 74.75 83 ALA A O 1
ATOM 681 N N . VAL A 1 84 ? -5.512 -9.369 13.903 1.00 74.69 84 VAL A N 1
ATOM 682 C CA . VAL A 1 84 ? -5.211 -7.937 13.928 1.00 74.69 84 VAL A CA 1
ATOM 683 C C . VAL A 1 84 ? -4.877 -7.499 15.344 1.00 74.69 84 VAL A C 1
ATOM 685 O O . VAL A 1 84 ? -5.747 -7.508 16.223 1.00 74.69 84 VAL A O 1
ATOM 688 N N . HIS A 1 85 ? -3.646 -7.029 15.546 1.00 85.69 85 HIS A N 1
ATOM 689 C CA . HIS A 1 85 ? -3.252 -6.384 16.794 1.00 85.69 85 HIS A CA 1
ATOM 690 C C . HIS A 1 85 ? -3.756 -4.946 16.807 1.00 85.69 85 HIS A C 1
ATOM 692 O O . HIS A 1 85 ? -3.659 -4.212 15.822 1.00 85.69 85 HIS A O 1
ATOM 698 N N . ARG A 1 86 ? -4.362 -4.548 17.926 1.00 89.81 86 ARG A N 1
ATOM 699 C CA . ARG A 1 86 ? -4.917 -3.204 18.109 1.00 89.81 86 ARG A CA 1
ATOM 700 C C . ARG A 1 86 ? -3.955 -2.335 18.896 1.00 89.81 86 ARG A C 1
ATOM 702 O O . ARG A 1 86 ? -3.207 -2.833 19.728 1.00 89.81 86 ARG A O 1
ATOM 709 N N . ASN A 1 87 ? -4.087 -1.033 18.685 1.00 93.06 87 ASN A N 1
ATOM 710 C CA . ASN A 1 87 ? -3.329 0.009 19.357 1.00 93.06 87 ASN A CA 1
ATOM 711 C C . ASN A 1 87 ? -1.819 -0.124 19.145 1.00 93.06 87 ASN A C 1
ATOM 713 O O . ASN A 1 87 ? -1.042 0.065 20.077 1.00 93.06 87 ASN A O 1
ATOM 717 N N . CYS A 1 88 ? -1.402 -0.470 17.929 1.00 92.88 88 CYS A N 1
ATOM 718 C CA . CYS A 1 88 ? 0.004 -0.643 17.604 1.00 92.88 88 CYS A CA 1
ATOM 719 C C . CYS A 1 88 ? 0.351 -0.069 16.233 1.00 92.88 88 CYS A C 1
ATOM 721 O O . CYS A 1 88 ? -0.506 0.044 15.353 1.00 92.88 88 CYS A O 1
ATOM 723 N N . ARG A 1 89 ? 1.625 0.282 16.069 1.00 91.81 89 ARG A N 1
ATOM 724 C CA . ARG A 1 89 ? 2.235 0.690 14.802 1.00 91.81 89 ARG A CA 1
ATOM 725 C C . ARG A 1 89 ? 3.708 0.330 14.789 1.00 91.81 89 ARG A C 1
ATOM 727 O O . ARG A 1 89 ? 4.327 0.310 15.850 1.00 91.81 89 ARG A O 1
ATOM 734 N N . PHE A 1 90 ? 4.279 0.167 13.608 1.00 89.00 90 PHE A N 1
ATOM 735 C CA . PHE A 1 90 ? 5.732 0.218 13.454 1.00 89.00 90 PHE A CA 1
ATOM 736 C C . PHE A 1 90 ? 6.193 1.651 13.155 1.00 89.00 90 PHE A C 1
ATOM 738 O O . PHE A 1 90 ? 5.396 2.513 12.761 1.00 89.00 90 PHE A O 1
ATOM 745 N N . GLU A 1 91 ? 7.475 1.938 13.363 1.00 82.75 91 GLU A N 1
ATOM 746 C CA . GLU A 1 91 ? 8.044 3.243 13.037 1.00 82.75 91 GLU A CA 1
ATOM 747 C C . GLU A 1 91 ? 8.029 3.502 11.527 1.00 82.75 91 GLU A C 1
ATOM 749 O O . GLU A 1 91 ? 8.436 2.673 10.706 1.00 82.75 91 GLU A O 1
ATOM 754 N N . PHE A 1 92 ? 7.556 4.692 11.159 1.00 73.44 92 PHE A N 1
ATOM 755 C CA . PHE A 1 92 ? 7.663 5.202 9.803 1.00 73.44 92 PHE A CA 1
ATOM 756 C C . PHE A 1 92 ? 9.072 5.775 9.661 1.00 73.44 92 PHE A C 1
ATOM 758 O O . PHE A 1 92 ? 9.381 6.799 10.257 1.00 73.44 92 PHE A O 1
ATOM 765 N N . GLY A 1 93 ? 9.959 5.094 8.938 1.00 61.16 93 GLY A N 1
ATOM 766 C CA . GLY A 1 93 ? 11.287 5.649 8.688 1.00 61.16 93 GLY A CA 1
ATOM 767 C C . GLY A 1 93 ? 11.181 6.901 7.814 1.00 61.16 93 GLY A C 1
ATOM 768 O O . GLY A 1 93 ? 10.681 6.813 6.694 1.00 61.16 93 GLY A O 1
ATOM 769 N N . ASP A 1 94 ? 11.676 8.036 8.307 1.00 53.72 94 ASP A N 1
ATOM 770 C CA . ASP A 1 94 ? 11.537 9.345 7.650 1.00 53.72 94 ASP A CA 1
ATOM 771 C C . ASP A 1 94 ? 12.391 9.521 6.375 1.00 53.72 94 ASP A C 1
ATOM 773 O O . ASP A 1 94 ? 12.193 10.4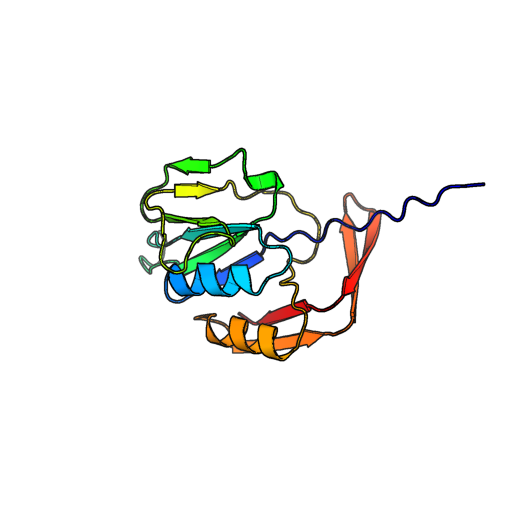82 5.639 1.00 53.72 94 ASP A O 1
ATOM 777 N N . ASN A 1 95 ? 13.331 8.613 6.075 1.00 47.78 95 ASN A N 1
ATOM 778 C CA . ASN A 1 95 ? 14.442 8.904 5.155 1.00 47.78 95 ASN A CA 1
ATOM 779 C C . ASN A 1 95 ? 14.803 7.782 4.169 1.00 47.78 95 ASN A C 1
ATOM 781 O O . ASN A 1 95 ? 15.986 7.554 3.905 1.00 47.78 95 ASN A O 1
ATOM 785 N N . ASP A 1 96 ? 13.824 7.098 3.580 1.00 49.16 96 ASP A N 1
ATOM 786 C CA . ASP A 1 96 ? 14.156 6.176 2.490 1.00 49.16 96 ASP A CA 1
ATOM 787 C C . ASP A 1 96 ? 14.164 6.910 1.152 1.00 49.16 96 ASP A C 1
ATOM 789 O O . ASP A 1 96 ? 13.134 7.320 0.614 1.00 49.16 96 ASP A O 1
ATOM 793 N N . PHE A 1 97 ? 15.371 7.068 0.620 1.00 42.47 97 PHE A N 1
ATOM 794 C CA . PHE A 1 97 ? 15.605 7.469 -0.754 1.00 42.47 97 PHE A CA 1
ATOM 795 C C . PHE A 1 97 ? 15.221 6.320 -1.695 1.00 42.47 97 PHE A C 1
ATOM 797 O O . PHE A 1 97 ? 15.768 5.225 -1.602 1.00 42.47 97 PHE A O 1
ATOM 804 N N . GLY A 1 98 ? 14.289 6.581 -2.607 1.00 50.19 98 GLY A N 1
ATOM 805 C CA . GLY A 1 98 ? 13.801 5.615 -3.591 1.00 50.19 98 GLY A CA 1
ATOM 806 C C . GLY A 1 98 ? 12.328 5.861 -3.898 1.00 50.19 98 GLY A C 1
ATOM 807 O O . GLY A 1 98 ? 11.583 6.382 -3.066 1.00 50.19 98 GLY A O 1
ATOM 808 N N . ARG A 1 99 ? 11.877 5.524 -5.109 1.00 52.66 99 ARG A N 1
ATOM 809 C CA . ARG A 1 99 ? 10.431 5.495 -5.363 1.00 52.66 99 ARG A CA 1
ATOM 810 C C . ARG A 1 99 ? 9.840 4.342 -4.548 1.00 52.66 99 ARG A C 1
ATOM 812 O O . ARG A 1 99 ? 10.364 3.235 -4.541 1.00 52.66 99 ARG A O 1
ATOM 819 N N . LYS A 1 100 ? 8.741 4.624 -3.858 1.00 68.81 100 LYS A N 1
ATOM 820 C CA . LYS A 1 100 ? 7.999 3.651 -3.058 1.00 68.81 100 LYS A CA 1
ATOM 821 C C . LYS A 1 100 ? 7.233 2.748 -4.018 1.00 68.81 100 LYS A C 1
ATOM 823 O O . LYS A 1 100 ? 6.281 3.205 -4.649 1.00 68.81 100 LYS A O 1
ATOM 828 N N . PHE A 1 101 ? 7.677 1.506 -4.180 1.00 74.25 101 PHE A N 1
ATOM 829 C CA . PHE A 1 101 ? 7.046 0.550 -5.087 1.00 74.25 101 PHE A CA 1
ATOM 830 C C . PHE A 1 101 ? 6.373 -0.576 -4.324 1.00 74.25 101 PHE A C 1
ATOM 832 O O . PHE A 1 101 ? 6.861 -1.046 -3.298 1.00 74.25 101 PHE A O 1
ATOM 839 N N . ILE A 1 102 ? 5.274 -1.054 -4.891 1.00 88.69 102 ILE A N 1
ATOM 840 C CA . ILE A 1 102 ? 4.639 -2.298 -4.484 1.00 88.69 102 ILE A CA 1
ATOM 841 C C . ILE A 1 102 ? 5.165 -3.383 -5.420 1.00 88.69 102 ILE A C 1
ATOM 843 O O . ILE A 1 102 ? 4.811 -3.399 -6.599 1.00 88.69 102 ILE A O 1
ATOM 847 N N . GLN A 1 103 ? 6.037 -4.267 -4.935 1.00 90.62 103 GLN A N 1
ATOM 848 C CA . GLN A 1 103 ? 6.593 -5.334 -5.770 1.00 90.62 103 GLN A CA 1
ATOM 849 C C . GLN A 1 103 ? 5.615 -6.504 -5.858 1.00 90.62 103 GLN A C 1
ATOM 851 O O . GLN A 1 103 ? 5.234 -7.076 -4.843 1.00 90.62 103 GLN A O 1
ATOM 856 N N . THR A 1 104 ? 5.242 -6.883 -7.078 1.00 91.81 104 THR A N 1
ATOM 857 C CA . THR A 1 104 ? 4.281 -7.955 -7.381 1.00 91.81 104 THR A CA 1
ATOM 858 C C . THR A 1 104 ? 4.853 -8.864 -8.464 1.00 91.81 104 THR A C 1
ATOM 860 O O . THR A 1 104 ? 5.531 -8.413 -9.385 1.00 91.81 104 THR A O 1
ATOM 863 N N . HIS A 1 105 ? 4.592 -10.164 -8.386 1.00 89.88 105 HIS A N 1
ATOM 864 C CA . HIS A 1 105 ? 5.019 -11.120 -9.407 1.00 89.88 105 HIS A CA 1
ATOM 865 C C . HIS A 1 105 ? 4.253 -10.949 -10.715 1.00 89.88 105 HIS A C 1
ATOM 867 O O . HIS A 1 105 ? 4.796 -11.239 -11.780 1.00 89.88 105 HIS A O 1
ATOM 873 N N . THR A 1 106 ? 2.984 -10.541 -10.645 1.00 94.75 106 THR A N 1
ATOM 874 C CA . THR A 1 106 ? 2.098 -10.556 -11.812 1.00 94.75 106 THR A CA 1
ATOM 875 C C . THR A 1 106 ? 1.226 -9.302 -11.918 1.00 94.75 106 THR A C 1
ATOM 877 O O . THR A 1 106 ? 0.877 -8.702 -10.899 1.00 94.75 106 THR A O 1
ATOM 880 N N . PRO A 1 107 ? 0.760 -8.954 -13.137 1.00 95.81 107 PRO A N 1
ATOM 881 C CA . PRO A 1 107 ? -0.230 -7.892 -13.314 1.00 95.81 107 PRO A CA 1
ATOM 882 C C . PRO A 1 107 ? -1.529 -8.148 -12.545 1.00 95.81 107 PRO A C 1
ATOM 884 O O . PRO A 1 107 ? -2.219 -7.206 -12.156 1.00 95.81 107 PRO A O 1
ATOM 887 N N . LYS A 1 108 ? -1.872 -9.425 -12.329 1.00 97.75 108 LYS A N 1
ATOM 888 C CA . LYS A 1 108 ? -3.067 -9.825 -11.587 1.00 97.75 108 LYS A CA 1
ATOM 889 C C . LYS A 1 108 ? -2.971 -9.415 -10.116 1.00 97.75 108 LYS A C 1
ATOM 891 O O . LYS A 1 108 ? -3.921 -8.840 -9.607 1.00 97.75 108 LYS A O 1
ATOM 896 N N . GLU A 1 109 ? -1.834 -9.653 -9.468 1.00 96.69 109 GLU A N 1
ATOM 897 C CA . GLU A 1 109 ? -1.605 -9.227 -8.079 1.00 96.69 109 GLU A CA 1
ATOM 898 C C . GLU A 1 109 ? -1.673 -7.696 -7.951 1.00 96.69 109 GLU A C 1
ATOM 900 O O . GLU A 1 109 ? -2.296 -7.178 -7.032 1.00 96.69 109 GLU A O 1
ATOM 905 N N . CYS A 1 110 ? -1.120 -6.951 -8.914 1.00 95.75 110 CYS A N 1
ATOM 906 C CA . CYS A 1 110 ? -1.243 -5.489 -8.931 1.00 95.75 110 CYS A CA 1
ATOM 907 C C . CYS A 1 110 ? -2.702 -5.015 -9.045 1.00 95.75 110 CYS A C 1
ATOM 909 O O . CYS A 1 110 ? -3.122 -4.112 -8.322 1.00 95.75 110 CYS A O 1
ATOM 911 N N . MET A 1 111 ? -3.504 -5.662 -9.896 1.00 97.50 111 MET A N 1
ATOM 912 C CA . MET A 1 111 ? -4.943 -5.401 -9.986 1.00 97.50 111 MET A CA 1
ATOM 913 C C . MET A 1 111 ? -5.676 -5.737 -8.676 1.00 97.50 111 MET A C 1
ATOM 915 O O . MET A 1 111 ? -6.592 -5.020 -8.280 1.00 97.50 111 MET A O 1
ATOM 919 N N . GLU A 1 112 ? -5.298 -6.819 -7.993 1.00 98.00 112 GLU A N 1
ATOM 920 C CA . GLU A 1 112 ? -5.873 -7.183 -6.692 1.00 98.00 112 GLU A CA 1
ATOM 921 C C . GLU A 1 112 ? -5.577 -6.115 -5.636 1.00 98.00 112 GLU A C 1
ATOM 923 O O . GLU A 1 112 ? -6.500 -5.673 -4.956 1.00 98.00 112 GLU A O 1
ATOM 928 N N . ILE A 1 113 ? -4.343 -5.610 -5.573 1.00 95.81 113 ILE A N 1
ATOM 929 C CA . ILE A 1 113 ? -3.974 -4.497 -4.686 1.00 95.81 113 ILE A CA 1
ATOM 930 C C . ILE A 1 113 ? -4.763 -3.229 -5.030 1.00 95.81 113 ILE A C 1
ATOM 932 O O . ILE A 1 113 ? -5.284 -2.568 -4.132 1.00 95.81 113 ILE A O 1
ATOM 936 N N . TYR A 1 114 ? -4.917 -2.908 -6.317 1.00 96.25 114 TYR A N 1
ATOM 937 C CA . TYR A 1 114 ? -5.756 -1.793 -6.755 1.00 96.25 114 TYR A CA 1
ATOM 938 C C . TYR A 1 114 ? -7.201 -1.919 -6.246 1.00 96.25 114 TYR A C 1
ATOM 940 O O . TYR A 1 114 ? -7.752 -0.949 -5.735 1.00 96.25 114 TYR A O 1
ATOM 948 N N . ASN A 1 115 ? -7.791 -3.117 -6.290 1.00 97.38 115 ASN A N 1
ATOM 949 C CA . ASN A 1 115 ? -9.151 -3.358 -5.791 1.00 97.38 115 ASN A CA 1
ATOM 950 C C . ASN A 1 115 ? -9.288 -3.226 -4.259 1.00 97.38 115 ASN A C 1
ATOM 952 O O . ASN A 1 115 ? -10.404 -3.068 -3.753 1.00 97.38 115 ASN A O 1
ATOM 956 N N . LEU A 1 116 ? -8.178 -3.323 -3.520 1.00 96.50 116 LEU A N 1
ATOM 957 C CA . LEU A 1 116 ? -8.109 -3.088 -2.073 1.00 96.50 116 LEU A CA 1
ATOM 958 C C . LEU A 1 116 ? -7.864 -1.607 -1.738 1.00 96.50 116 LEU A C 1
ATOM 960 O O . LEU A 1 116 ? -8.155 -1.165 -0.622 1.00 96.50 116 LEU A O 1
ATOM 964 N N . CYS A 1 117 ? -7.365 -0.829 -2.702 1.00 95.06 117 CYS A N 1
ATOM 965 C CA . CYS A 1 117 ? -7.133 0.595 -2.541 1.00 95.06 117 CYS A CA 1
ATOM 966 C C . CYS A 1 117 ? -8.449 1.381 -2.624 1.00 95.06 117 CYS A C 1
ATOM 968 O O . CYS A 1 117 ? -9.153 1.372 -3.630 1.00 95.06 117 CYS A O 1
ATOM 970 N N . ARG A 1 118 ? -8.773 2.101 -1.551 1.00 92.94 118 ARG A N 1
ATOM 971 C CA . ARG A 1 118 ? -10.012 2.873 -1.408 1.00 92.94 118 ARG A CA 1
ATOM 972 C C . ARG A 1 118 ? -10.074 4.073 -2.353 1.00 92.94 118 ARG A C 1
ATOM 974 O O . ARG A 1 118 ? -11.155 4.414 -2.822 1.00 92.94 118 ARG A O 1
ATOM 981 N N . GLU A 1 119 ? -8.940 4.731 -2.565 1.00 91.69 119 GLU A N 1
ATOM 982 C CA . GLU A 1 119 ? -8.875 6.054 -3.205 1.00 91.69 119 GLU A CA 1
ATOM 983 C C . GLU A 1 119 ? -8.069 6.043 -4.505 1.00 91.69 119 GLU A C 1
ATOM 985 O O . GLU A 1 119 ? -7.840 7.087 -5.100 1.00 91.69 119 GLU A O 1
ATOM 990 N N . CYS A 1 120 ? -7.670 4.865 -4.985 1.00 91.25 120 CYS A N 1
ATOM 991 C CA . CYS A 1 120 ? -6.926 4.765 -6.227 1.00 91.25 120 CYS A CA 1
ATOM 992 C C . CYS A 1 120 ? -7.846 4.944 -7.440 1.00 91.25 120 CYS A C 1
ATOM 994 O O . CYS A 1 120 ? -8.853 4.253 -7.599 1.00 91.25 120 CYS A O 1
ATOM 996 N N . SER A 1 121 ? -7.458 5.832 -8.348 1.00 95.00 121 SER A N 1
ATOM 997 C CA . SER A 1 121 ? -8.152 6.104 -9.608 1.00 95.00 121 SER A CA 1
ATOM 998 C C . SER A 1 121 ? -7.728 5.166 -10.741 1.00 95.00 121 SER A C 1
ATOM 1000 O O . SER A 1 121 ? -8.536 4.853 -11.614 1.00 95.00 121 SER A O 1
ATOM 1002 N N . ALA A 1 122 ? -6.486 4.681 -10.719 1.00 94.62 122 ALA A N 1
ATOM 1003 C CA . ALA A 1 122 ? -5.944 3.762 -11.715 1.00 94.62 122 ALA A CA 1
ATOM 1004 C C . ALA A 1 122 ? -4.797 2.917 -11.139 1.00 94.62 122 ALA A C 1
ATOM 1006 O O . ALA A 1 122 ? -4.302 3.178 -10.038 1.00 94.62 122 ALA A O 1
ATOM 1007 N N . TYR A 1 123 ? -4.340 1.939 -11.924 1.00 94.19 123 TYR A N 1
ATOM 1008 C CA . TYR A 1 123 ? -3.112 1.195 -11.665 1.00 94.19 123 TYR A CA 1
ATOM 1009 C C . TYR A 1 123 ? -2.347 0.907 -12.960 1.00 94.19 123 TYR A C 1
ATOM 1011 O O . TYR A 1 123 ? -2.931 0.827 -14.041 1.00 94.19 123 TYR A O 1
ATOM 1019 N N . GLU A 1 124 ? -1.038 0.721 -12.842 1.00 93.12 124 GLU A N 1
ATOM 1020 C CA . GLU A 1 124 ? -0.169 0.243 -13.916 1.00 93.12 124 GLU A CA 1
ATOM 1021 C C . GLU A 1 124 ? 0.755 -0.839 -13.356 1.00 93.12 124 GLU A C 1
ATOM 1023 O O . GLU A 1 124 ? 1.342 -0.671 -12.287 1.00 93.12 124 GLU A O 1
ATOM 1028 N N . TRP A 1 125 ? 0.899 -1.947 -14.083 1.00 94.12 125 TRP A N 1
ATOM 1029 C CA . TRP A 1 125 ? 1.898 -2.961 -13.767 1.00 94.12 125 TRP A CA 1
ATOM 1030 C C . TRP A 1 125 ? 3.018 -2.928 -14.794 1.00 94.12 125 TRP A C 1
ATOM 1032 O O . TRP A 1 125 ? 2.762 -2.922 -16.001 1.00 94.12 125 TRP A O 1
ATOM 1042 N N . LYS A 1 126 ? 4.256 -2.960 -14.309 1.00 91.44 126 LYS A N 1
ATOM 1043 C CA . LYS A 1 126 ? 5.449 -3.010 -15.148 1.00 91.44 126 LYS A CA 1
ATOM 1044 C C . LYS A 1 126 ? 6.255 -4.252 -14.819 1.00 91.44 126 LYS A C 1
ATOM 1046 O O . LYS A 1 126 ? 6.619 -4.480 -13.670 1.00 91.44 126 LYS A O 1
ATOM 1051 N N . GLU A 1 127 ? 6.571 -5.026 -15.852 1.00 90.00 127 GLU A N 1
ATOM 1052 C CA . GLU A 1 127 ? 7.432 -6.206 -15.728 1.00 90.00 127 GLU A CA 1
ATOM 1053 C C . GLU A 1 127 ? 8.862 -5.817 -15.331 1.00 90.00 127 GLU A C 1
ATOM 1055 O O . GLU A 1 127 ? 9.505 -6.495 -14.531 1.00 90.00 127 GLU A O 1
ATOM 1060 N N . TYR A 1 128 ? 9.344 -4.696 -15.868 1.00 86.38 128 TYR A N 1
ATOM 1061 C CA . TYR A 1 128 ? 10.657 -4.140 -15.580 1.00 86.38 128 TYR A CA 1
ATOM 1062 C C . TYR A 1 128 ? 10.629 -2.622 -15.769 1.00 86.38 128 TYR A C 1
ATOM 1064 O O . TYR A 1 128 ? 10.113 -2.133 -16.775 1.00 86.38 128 TYR A O 1
ATOM 1072 N N . ASP A 1 129 ? 11.189 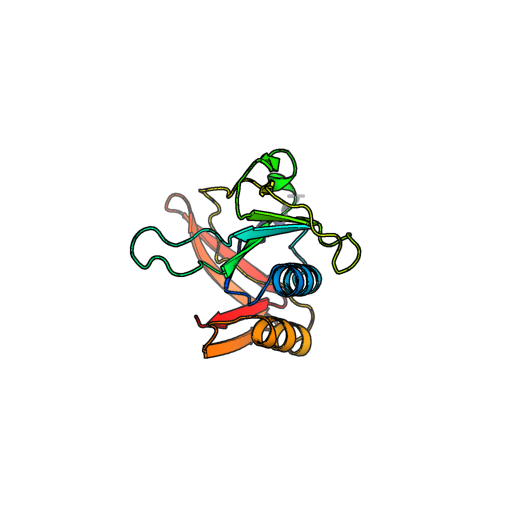-1.872 -14.824 1.00 81.56 129 ASP A N 1
ATOM 1073 C CA . ASP A 1 129 ? 11.355 -0.419 -14.936 1.00 81.56 129 ASP A CA 1
ATOM 1074 C C . ASP A 1 129 ? 12.737 -0.006 -14.436 1.00 81.56 129 ASP A C 1
ATOM 1076 O O . ASP A 1 129 ? 13.385 -0.699 -13.648 1.00 81.56 129 ASP A O 1
ATOM 1080 N N . THR A 1 130 ? 13.207 1.130 -14.936 1.00 80.88 130 THR A N 1
ATOM 1081 C CA . THR A 1 130 ? 14.477 1.726 -14.528 1.00 80.88 130 THR A CA 1
ATOM 1082 C C . THR A 1 130 ? 14.194 3.110 -13.983 1.00 80.88 130 THR A C 1
ATOM 1084 O O . THR A 1 130 ? 13.630 3.964 -14.663 1.00 80.88 130 THR A O 1
ATOM 1087 N N . VAL A 1 131 ? 14.566 3.316 -12.729 1.00 73.38 131 VAL A N 1
ATOM 1088 C CA . VAL A 1 131 ? 14.175 4.472 -11.939 1.00 73.38 131 VAL A CA 1
ATOM 1089 C C . VAL A 1 131 ? 15.434 5.227 -11.583 1.00 73.38 131 VAL A C 1
ATOM 1091 O O . VAL A 1 131 ? 16.282 4.721 -10.856 1.00 73.38 131 VAL A O 1
ATOM 1094 N N . THR A 1 132 ? 15.555 6.444 -12.091 1.00 75.69 132 THR A N 1
ATOM 1095 C CA . THR A 1 132 ? 16.669 7.327 -11.754 1.00 75.69 132 THR A CA 1
ATOM 1096 C C . THR A 1 132 ? 16.192 8.379 -10.760 1.00 75.69 132 THR A C 1
ATOM 1098 O O . THR A 1 132 ? 15.209 9.076 -11.014 1.00 75.69 132 THR A O 1
ATOM 1101 N N . GLY A 1 133 ? 16.877 8.480 -9.624 1.00 69.69 133 GLY A N 1
ATOM 1102 C CA . GLY A 1 133 ? 16.666 9.497 -8.596 1.00 69.69 133 GLY A CA 1
ATOM 1103 C C . GLY A 1 133 ? 17.977 10.174 -8.206 1.00 69.69 133 GLY A C 1
ATOM 1104 O O . GLY A 1 133 ? 19.047 9.779 -8.666 1.00 69.69 133 GLY A O 1
ATOM 1105 N N . GLU A 1 134 ? 17.898 11.194 -7.356 1.00 70.25 134 GLU A N 1
ATOM 1106 C CA . GLU A 1 134 ? 19.071 11.820 -6.743 1.00 70.25 134 GLU A CA 1
ATOM 1107 C C . GLU A 1 134 ? 19.101 11.511 -5.245 1.00 70.25 134 GLU A C 1
ATOM 1109 O O . GLU A 1 134 ? 18.108 11.697 -4.542 1.00 70.25 134 GLU A O 1
ATOM 1114 N N . VAL A 1 135 ? 20.247 11.043 -4.755 1.00 66.75 135 VAL A N 1
ATOM 1115 C CA . VAL A 1 135 ? 20.492 10.745 -3.341 1.00 66.75 135 VAL A CA 1
ATOM 1116 C C . VAL A 1 135 ? 21.766 11.464 -2.940 1.00 66.75 135 VAL A C 1
ATOM 1118 O O . VAL A 1 135 ? 22.818 11.227 -3.523 1.00 66.75 135 VAL A O 1
ATOM 1121 N N . ASN A 1 136 ? 21.679 12.380 -1.974 1.00 72.50 136 ASN A N 1
ATOM 1122 C CA . ASN A 1 136 ? 22.816 13.203 -1.536 1.00 72.50 136 ASN A CA 1
ATOM 1123 C C . ASN A 1 136 ? 23.538 13.954 -2.682 1.00 72.50 136 ASN A C 1
ATOM 1125 O O . ASN A 1 136 ? 24.740 14.193 -2.608 1.00 72.50 136 ASN A O 1
ATOM 1129 N N . GLY A 1 137 ? 22.808 14.336 -3.738 1.00 76.81 137 GLY A N 1
ATOM 1130 C CA . GLY A 1 137 ? 23.357 15.025 -4.914 1.00 76.81 137 GLY A CA 1
ATOM 1131 C C . GLY A 1 137 ? 24.004 14.110 -5.961 1.00 76.81 137 GLY A C 1
ATOM 1132 O O . GLY A 1 137 ? 24.533 14.608 -6.953 1.00 76.81 137 GLY A O 1
ATOM 1133 N N . GLU A 1 138 ? 23.955 12.788 -5.775 1.00 75.56 138 GLU A N 1
ATOM 1134 C CA . GLU A 1 138 ? 24.398 11.802 -6.762 1.00 75.56 138 GLU A CA 1
ATOM 1135 C C . GLU A 1 138 ? 23.200 11.156 -7.460 1.00 75.56 138 GLU A C 1
ATOM 1137 O O . GLU A 1 138 ? 22.207 10.802 -6.823 1.00 75.56 138 GLU A O 1
ATOM 1142 N N . SER A 1 139 ? 23.296 10.971 -8.780 1.00 77.88 139 SER A N 1
ATOM 1143 C CA . SER A 1 139 ? 22.269 10.256 -9.538 1.00 77.88 139 SER A CA 1
ATOM 1144 C C . SER A 1 139 ? 22.387 8.751 -9.292 1.00 77.88 139 SER A C 1
ATOM 1146 O O . SER A 1 139 ? 23.387 8.127 -9.648 1.00 77.88 139 SER A O 1
ATOM 1148 N N . VAL A 1 140 ? 21.349 8.166 -8.700 1.00 75.81 140 VAL A N 1
ATOM 1149 C CA . VAL A 1 140 ? 21.224 6.730 -8.444 1.00 75.81 140 VAL A CA 1
ATOM 1150 C C . VAL A 1 140 ? 20.197 6.161 -9.411 1.00 75.81 140 VAL A C 1
ATOM 1152 O O . VAL A 1 140 ? 19.082 6.668 -9.511 1.00 75.81 140 VAL A O 1
ATOM 1155 N N . THR A 1 141 ? 20.572 5.107 -10.135 1.00 76.00 141 THR A N 1
ATOM 1156 C CA . THR A 1 141 ? 19.656 4.363 -11.007 1.00 76.00 141 THR A CA 1
ATOM 1157 C C . THR A 1 141 ? 19.379 2.992 -10.408 1.00 76.00 141 THR A C 1
ATOM 1159 O O . THR A 1 141 ? 20.303 2.216 -10.174 1.00 76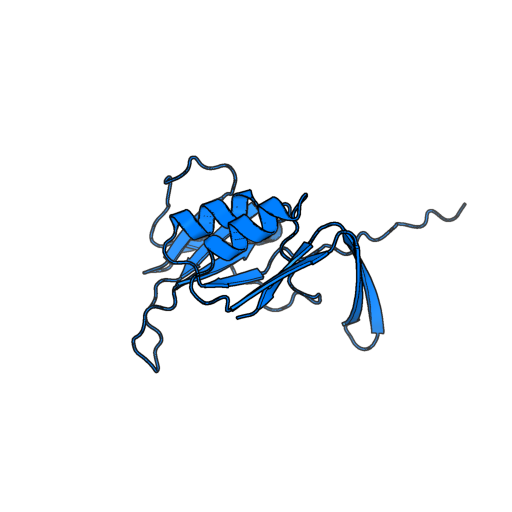.00 141 THR A O 1
ATOM 1162 N N . GLU A 1 142 ? 18.105 2.704 -10.177 1.00 73.38 142 GLU A N 1
ATOM 1163 C CA . GLU A 1 142 ? 17.600 1.441 -9.660 1.00 73.38 142 GLU A CA 1
ATOM 1164 C C . GLU A 1 142 ? 16.822 0.696 -10.748 1.00 73.38 142 GLU A C 1
ATOM 1166 O O . GLU A 1 142 ? 16.050 1.284 -11.506 1.00 73.38 142 GLU A O 1
ATOM 1171 N N . HIS A 1 143 ? 17.020 -0.617 -10.815 1.00 78.00 143 HIS A N 1
ATOM 1172 C CA . HIS A 1 143 ? 16.259 -1.498 -11.688 1.00 78.00 143 HIS A CA 1
ATOM 1173 C C . HIS A 1 143 ? 15.233 -2.258 -10.860 1.00 78.00 143 HIS A C 1
ATOM 1175 O O . HIS A 1 143 ? 15.602 -3.064 -10.005 1.00 78.00 143 HIS A O 1
ATOM 1181 N N . VAL A 1 144 ? 13.954 -2.013 -11.132 1.00 79.00 144 VAL A N 1
ATOM 1182 C CA . VAL A 1 144 ? 12.845 -2.567 -10.355 1.00 79.00 144 VAL A CA 1
ATOM 1183 C C . VAL A 1 144 ? 12.136 -3.627 -11.195 1.00 79.00 144 VAL A C 1
ATOM 1185 O O . VAL A 1 144 ? 11.563 -3.298 -12.239 1.00 79.00 144 VAL A O 1
ATOM 1188 N N . PRO A 1 145 ? 12.199 -4.906 -10.794 1.00 84.50 145 PRO A N 1
ATOM 1189 C CA . PRO A 1 145 ? 11.437 -5.962 -11.439 1.00 84.50 145 PRO A CA 1
ATOM 1190 C C . PRO A 1 145 ? 10.016 -6.005 -10.874 1.00 84.50 145 PRO A C 1
ATOM 1192 O O . PRO A 1 145 ? 9.849 -5.917 -9.659 1.00 84.50 145 PRO A O 1
ATOM 1195 N N . GLY A 1 146 ? 9.023 -6.227 -11.737 1.00 89.38 146 GLY A N 1
ATOM 1196 C CA . GLY A 1 146 ? 7.645 -6.553 -11.362 1.00 89.38 146 GLY A CA 1
ATOM 1197 C C . GLY A 1 146 ? 7.068 -5.661 -10.263 1.00 89.38 146 GLY A C 1
ATOM 1198 O O . GLY A 1 146 ? 7.063 -6.032 -9.088 1.00 89.38 146 GLY A O 1
ATOM 1199 N N . HIS A 1 147 ? 6.541 -4.493 -10.617 1.00 90.19 147 HIS A N 1
ATOM 1200 C CA . HIS A 1 147 ? 5.950 -3.574 -9.642 1.00 90.19 147 HIS A CA 1
ATOM 1201 C C . HIS A 1 147 ? 4.642 -2.974 -10.114 1.00 90.19 147 HIS A C 1
ATOM 1203 O O . HIS A 1 147 ? 4.373 -2.784 -11.301 1.00 90.19 147 HIS A O 1
ATOM 1209 N N . CYS A 1 148 ? 3.835 -2.674 -9.108 1.00 91.00 148 CYS A N 1
ATOM 1210 C CA . CYS A 1 148 ? 2.562 -2.012 -9.213 1.00 91.00 148 CYS A CA 1
ATOM 1211 C C . CYS A 1 148 ? 2.729 -0.526 -8.899 1.00 91.00 148 CYS A C 1
ATOM 1213 O O . CYS A 1 148 ? 3.327 -0.150 -7.885 1.00 91.00 148 CYS A O 1
ATOM 1215 N N . LEU A 1 149 ? 2.179 0.306 -9.773 1.00 89.62 149 LEU A N 1
ATOM 1216 C CA . LEU A 1 149 ? 2.005 1.734 -9.572 1.00 89.62 149 LEU A CA 1
ATOM 1217 C C . LEU A 1 149 ? 0.524 1.988 -9.324 1.00 89.62 149 LEU A C 1
ATOM 1219 O O . LEU A 1 149 ? -0.313 1.633 -10.152 1.00 89.62 149 LEU A O 1
ATOM 1223 N N . LEU A 1 150 ? 0.217 2.600 -8.186 1.00 89.38 150 LEU A N 1
ATOM 1224 C CA . LEU A 1 150 ? -1.124 3.054 -7.847 1.00 89.38 150 LEU A CA 1
ATOM 1225 C C . LEU A 1 150 ? -1.213 4.562 -8.080 1.00 89.38 150 LEU A C 1
ATOM 1227 O O . LEU A 1 150 ? -0.307 5.302 -7.697 1.00 89.38 150 LEU A O 1
ATOM 1231 N N . PHE A 1 151 ? -2.304 5.010 -8.693 1.00 88.25 151 PHE A N 1
ATOM 1232 C CA . PHE A 1 151 ? -2.589 6.430 -8.887 1.00 88.25 151 PHE A CA 1
ATOM 1233 C C . PHE A 1 151 ? -3.666 6.845 -7.888 1.00 88.25 151 PHE A C 1
ATOM 1235 O O . PHE A 1 151 ? -4.788 6.352 -7.991 1.00 88.25 151 PHE A O 1
ATOM 1242 N N . ILE A 1 152 ? -3.315 7.708 -6.932 1.00 82.88 152 ILE A N 1
ATOM 1243 C CA . ILE A 1 152 ? -4.187 8.230 -5.863 1.00 82.88 152 ILE A CA 1
ATOM 1244 C C . ILE A 1 152 ? -4.597 9.657 -6.224 1.00 82.88 152 ILE A C 1
ATOM 1246 O O . ILE A 1 152 ? -3.690 10.431 -6.610 1.00 82.88 152 ILE A O 1
#

pLDDT: mean 82.07, std 17.26, range [28.53, 98.0]

Foldseek 3Di:
DDPPPPPQPLQWLFDKAAFPDVLLLLLLLLQQPQFFKKKFAQQQDPPPRHGPRMITGGHPVQPVAKDFAARMWMDTNPDDRPPIHHRIDTDRDPDDDDPNWRAGPDPVSLVSNQVRGPPFPDKDWDQKDWDWDADPNDIDIHIHGITMDTHD

Secondary structure (DSSP, 8-state):
---------------EEEBSSHHHHHHHHHH-TT--EEEEE-PBPTTT--B--EEEEE-GGGGGGEEEEEEEEEEETTSPTT--EEEEEE---TT--S---EE-SSHHHHHHHHHHBSS--EEEEEEEEEEEEEETTEEEEEEEEEEEEEE-

Radius of gyration: 16.11 Å; chains: 1; bounding box: 52×35×37 Å